Protein AF-A0A820EWW2-F1 (afdb_monomer_lite)

pLDDT: mean 88.49, std 8.08, range [39.31, 96.56]

Secondary structure (DSSP, 8-state):
--HHHHHT-S-HHHHHHHHHTGGGGGGHHHHHHHHHHHHHHHHHHHHHHHHHHHHHTTSS-GGGG---TTT---HHHHHHHS---

Sequence (85 aa):
MNKAELLSSDAVAMTWGEAVLGPVVRVLPILIAFSALGSANATIFTSGRYFMVGARYGYLPEIFSCIQKQRLTPLPSIMLMVRIR

Structure (mmCIF, N/CA/C/O backbone):
data_AF-A0A820EWW2-F1
#
_entry.id   AF-A0A820EWW2-F1
#
loop_
_atom_site.group_PDB
_atom_site.id
_atom_site.type_symbol
_atom_site.label_atom_id
_atom_site.label_alt_id
_atom_site.label_comp_id
_atom_site.label_asym_id
_atom_site.label_entity_id
_atom_site.label_seq_id
_atom_site.pdbx_PDB_ins_code
_atom_site.C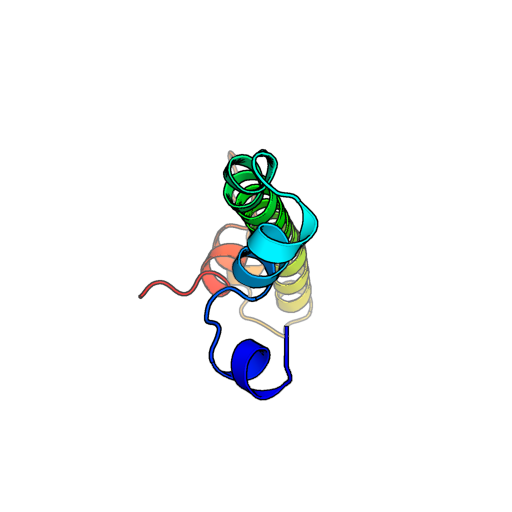artn_x
_atom_site.Cartn_y
_atom_site.Cartn_z
_atom_site.occupancy
_atom_site.B_iso_or_equiv
_atom_site.auth_seq_id
_atom_site.auth_comp_id
_atom_site.auth_asym_id
_atom_site.auth_atom_id
_atom_site.pdbx_PDB_model_num
ATOM 1 N N . MET A 1 1 ? 11.968 -5.086 -24.234 1.00 71.19 1 MET A N 1
ATOM 2 C CA . MET A 1 1 ? 11.490 -5.965 -23.154 1.00 71.19 1 MET A CA 1
ATOM 3 C C . MET A 1 1 ? 10.844 -7.207 -23.744 1.00 71.19 1 MET A C 1
ATOM 5 O O . MET A 1 1 ? 9.737 -7.128 -24.271 1.00 71.19 1 MET A O 1
ATOM 9 N N . ASN A 1 2 ? 11.562 -8.329 -23.733 1.00 86.25 2 ASN A N 1
ATOM 10 C CA . ASN A 1 2 ? 11.024 -9.634 -24.143 1.00 86.25 2 ASN A CA 1
ATOM 11 C C . ASN A 1 2 ? 10.403 -10.361 -22.927 1.00 86.25 2 ASN A C 1
ATOM 13 O O . ASN A 1 2 ? 10.685 -10.011 -21.784 1.00 86.25 2 ASN A O 1
ATOM 17 N N . LYS A 1 3 ? 9.573 -11.390 -23.141 1.00 86.44 3 LYS A N 1
ATOM 18 C CA . LYS A 1 3 ? 8.870 -12.123 -22.068 1.00 86.44 3 LYS A CA 1
ATOM 19 C C . LYS A 1 3 ? 9.820 -12.688 -21.004 1.00 86.44 3 LYS A C 1
ATOM 21 O O . LYS A 1 3 ? 9.506 -12.624 -19.823 1.00 86.44 3 LYS A O 1
ATOM 26 N N . ALA A 1 4 ? 10.972 -13.217 -21.419 1.00 89.94 4 ALA A N 1
ATOM 27 C CA . ALA A 1 4 ? 11.980 -13.741 -20.496 1.00 89.94 4 ALA A CA 1
ATOM 28 C C . ALA A 1 4 ? 12.548 -12.644 -19.578 1.00 89.94 4 ALA A C 1
ATOM 30 O O . ALA A 1 4 ? 12.663 -12.848 -18.378 1.00 89.94 4 ALA A O 1
ATOM 31 N N . GLU A 1 5 ? 12.818 -11.470 -20.145 1.00 86.12 5 GLU A N 1
ATOM 32 C CA . GLU A 1 5 ? 13.387 -10.307 -19.457 1.00 86.12 5 GLU A CA 1
ATOM 33 C C . GLU A 1 5 ? 12.408 -9.700 -18.439 1.00 86.12 5 GLU A C 1
ATOM 35 O O . GLU A 1 5 ? 12.803 -9.266 -17.361 1.00 86.12 5 GLU A O 1
ATOM 40 N N . LEU A 1 6 ? 11.108 -9.726 -18.758 1.00 88.69 6 LEU A N 1
ATOM 41 C CA . LEU A 1 6 ? 10.043 -9.309 -17.845 1.00 88.69 6 LEU A CA 1
ATOM 42 C C . LEU A 1 6 ? 9.956 -10.242 -16.632 1.00 88.69 6 LEU A C 1
ATOM 44 O O . LEU A 1 6 ? 9.838 -9.769 -15.508 1.00 88.69 6 LEU A O 1
ATOM 48 N N . LEU A 1 7 ? 10.034 -11.558 -16.855 1.00 91.94 7 LEU A N 1
ATOM 49 C CA . LEU A 1 7 ? 9.952 -12.556 -15.783 1.00 91.94 7 LEU A CA 1
ATOM 50 C C . LEU A 1 7 ? 11.202 -12.591 -14.896 1.00 91.94 7 LEU A C 1
ATOM 52 O O . LEU A 1 7 ? 11.099 -12.981 -13.739 1.00 91.94 7 LEU A O 1
ATOM 56 N N . SER A 1 8 ? 12.365 -12.204 -15.425 1.00 91.56 8 SER A N 1
ATOM 57 C CA . SER A 1 8 ? 13.612 -12.133 -14.658 1.00 91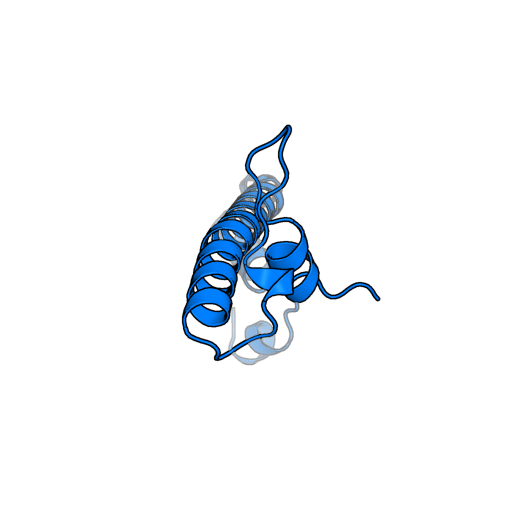.56 8 SER A CA 1
ATOM 58 C C . SER A 1 8 ? 13.814 -10.810 -13.913 1.00 91.56 8 SER A C 1
ATOM 60 O O . SER A 1 8 ? 14.792 -10.686 -13.184 1.00 91.56 8 SER A O 1
ATOM 62 N N . SER A 1 9 ? 12.967 -9.800 -14.134 1.00 90.19 9 SER A N 1
ATOM 63 C CA . SER A 1 9 ? 13.152 -8.466 -13.553 1.00 90.19 9 SER A CA 1
ATOM 64 C C . SER A 1 9 ? 12.466 -8.333 -12.191 1.00 90.19 9 SER A C 1
ATOM 66 O O . SER A 1 9 ? 11.246 -8.448 -12.089 1.00 90.19 9 SER A O 1
ATOM 68 N N . ASP A 1 10 ? 13.245 -7.992 -11.160 1.00 87.81 10 ASP A N 1
ATOM 69 C CA . ASP A 1 10 ? 12.735 -7.677 -9.815 1.00 87.81 10 ASP A CA 1
ATOM 70 C C . ASP A 1 10 ? 11.934 -6.363 -9.780 1.00 87.81 10 ASP A C 1
ATOM 72 O O . ASP A 1 10 ? 11.022 -6.185 -8.972 1.00 87.81 10 ASP A O 1
ATOM 76 N N . ALA A 1 11 ? 12.266 -5.424 -10.670 1.00 90.12 11 ALA A N 1
ATOM 77 C CA . ALA A 1 11 ? 11.654 -4.105 -10.750 1.00 90.12 11 ALA A CA 1
ATOM 78 C C . ALA A 1 11 ? 11.305 -3.781 -12.206 1.00 90.12 11 ALA A C 1
ATOM 80 O O . ALA A 1 11 ? 11.957 -2.966 -12.860 1.00 90.12 11 ALA A O 1
ATOM 81 N N . VAL A 1 12 ? 10.225 -4.396 -12.697 1.00 91.94 12 VAL A N 1
ATOM 82 C CA . VAL A 1 12 ? 9.779 -4.297 -14.100 1.00 91.94 12 VAL A CA 1
ATOM 83 C C . VAL A 1 12 ? 9.651 -2.845 -14.573 1.00 91.94 12 VAL A C 1
ATOM 85 O O . VAL A 1 12 ? 10.036 -2.521 -15.694 1.00 91.94 12 VAL A O 1
ATOM 88 N N . ALA A 1 13 ? 9.159 -1.949 -13.710 1.00 89.88 13 ALA A N 1
ATOM 89 C CA . ALA A 1 13 ? 9.028 -0.529 -14.029 1.00 89.88 13 ALA A CA 1
ATOM 90 C C . ALA A 1 13 ? 10.384 0.152 -14.301 1.00 89.88 13 ALA A C 1
ATOM 92 O O . ALA A 1 13 ? 10.456 1.024 -15.163 1.00 89.88 13 ALA A O 1
ATOM 93 N N . MET A 1 14 ? 11.455 -0.266 -13.616 1.00 90.62 14 MET A N 1
ATOM 94 C CA . MET A 1 14 ? 12.807 0.262 -13.824 1.00 90.62 14 MET A CA 1
ATOM 95 C C . MET A 1 14 ? 13.416 -0.259 -15.121 1.00 90.62 14 MET A C 1
ATOM 97 O O . MET A 1 14 ? 13.846 0.543 -15.944 1.00 90.62 14 MET A O 1
ATOM 101 N N . THR A 1 15 ? 13.360 -1.574 -15.355 1.00 89.00 15 THR A N 1
ATOM 102 C CA . THR A 1 15 ? 13.873 -2.192 -16.592 1.00 89.00 15 THR A CA 1
ATOM 103 C C . THR A 1 15 ? 13.150 -1.661 -17.832 1.00 89.00 15 THR A C 1
ATOM 105 O O . THR A 1 15 ? 13.768 -1.387 -18.858 1.00 89.00 15 THR A O 1
ATOM 108 N N . TRP A 1 16 ? 11.835 -1.447 -17.741 1.00 89.88 16 TRP A N 1
ATOM 109 C CA . TRP A 1 16 ? 11.080 -0.789 -18.805 1.00 89.88 16 TRP A CA 1
ATOM 110 C C . TRP A 1 16 ? 11.460 0.691 -18.955 1.00 89.88 16 TRP A C 1
ATOM 112 O O . TRP A 1 16 ? 11.635 1.180 -20.073 1.00 89.88 16 TRP A O 1
ATOM 122 N N . GLY A 1 17 ? 11.608 1.408 -17.838 1.00 89.50 17 GLY A N 1
ATOM 123 C CA . GLY A 1 17 ? 11.936 2.830 -17.827 1.00 89.50 17 GLY A CA 1
ATOM 124 C C . GLY A 1 17 ? 13.296 3.137 -18.452 1.00 89.50 17 GLY A C 1
ATOM 125 O O . GLY A 1 17 ? 13.417 4.126 -19.172 1.00 89.50 17 GLY A O 1
ATOM 126 N N . GLU A 1 18 ? 14.291 2.273 -18.260 1.00 89.06 18 GLU A N 1
ATOM 127 C CA . GLU A 1 18 ? 15.607 2.395 -18.900 1.00 89.06 18 GLU A CA 1
ATOM 128 C C . GLU A 1 18 ? 15.515 2.310 -20.430 1.00 89.06 18 GLU A C 1
ATOM 130 O O . GLU A 1 18 ? 16.195 3.059 -21.131 1.00 89.06 18 GLU A O 1
ATOM 135 N N . ALA A 1 19 ? 14.623 1.463 -20.953 1.00 86.19 19 ALA A N 1
ATOM 136 C CA . ALA A 1 19 ? 14.440 1.277 -22.390 1.00 86.19 19 ALA A CA 1
ATOM 137 C C . ALA A 1 19 ? 13.629 2.398 -23.070 1.00 86.19 19 ALA A C 1
ATOM 139 O O . ALA A 1 19 ? 13.780 2.602 -24.274 1.00 86.19 19 ALA A O 1
ATOM 140 N N . VAL A 1 20 ? 12.755 3.103 -22.337 1.00 89.31 20 VAL A N 1
ATOM 141 C CA . VAL A 1 20 ? 11.785 4.056 -22.922 1.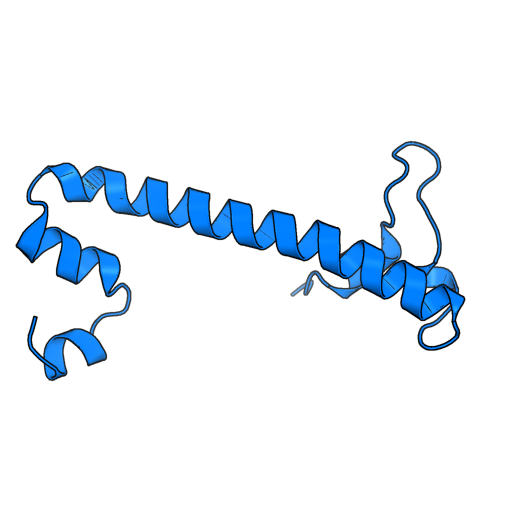00 89.31 20 VAL A CA 1
ATOM 142 C C . VAL A 1 20 ? 12.025 5.508 -22.504 1.00 89.31 20 VAL A C 1
ATOM 144 O O . VAL A 1 20 ? 11.924 6.410 -23.333 1.00 89.31 20 VAL A O 1
ATOM 147 N N . LEU A 1 21 ? 12.320 5.761 -21.227 1.00 84.75 21 LEU A N 1
ATOM 148 C CA . LEU A 1 21 ? 12.350 7.110 -20.637 1.00 84.75 21 LEU A CA 1
ATOM 149 C C . LEU A 1 21 ? 13.746 7.753 -20.654 1.00 84.75 21 LEU A C 1
ATOM 151 O O . LEU A 1 21 ? 13.884 8.943 -20.350 1.00 84.75 21 LEU A O 1
ATOM 155 N N . GLY A 1 22 ? 14.788 6.984 -20.980 1.00 83.94 22 GLY A N 1
ATOM 156 C CA . GLY A 1 22 ? 16.168 7.460 -21.011 1.00 83.94 22 GLY A CA 1
ATOM 157 C C . GLY A 1 22 ? 16.590 8.116 -19.679 1.00 83.94 22 GLY A C 1
ATOM 158 O O . GLY A 1 22 ? 16.356 7.548 -18.612 1.00 83.94 22 GLY A O 1
ATOM 159 N N . PRO A 1 23 ? 17.192 9.322 -19.677 1.00 83.75 23 PRO A N 1
ATOM 160 C CA . PRO A 1 23 ? 17.804 9.919 -18.481 1.00 83.75 23 PRO A CA 1
ATOM 161 C C . PRO A 1 23 ? 16.819 10.282 -17.354 1.00 83.75 23 PRO A C 1
ATOM 163 O O . PRO A 1 23 ? 17.258 10.518 -16.220 1.00 83.75 23 PRO A O 1
ATOM 166 N N . VAL A 1 24 ? 15.512 10.325 -17.647 1.00 85.81 24 VAL A N 1
ATOM 167 C CA . VAL A 1 24 ? 14.435 10.630 -16.686 1.00 85.81 24 VAL A CA 1
ATOM 168 C C . VAL A 1 24 ? 14.162 9.451 -15.740 1.00 85.81 24 VAL A C 1
ATOM 170 O O . VAL A 1 24 ? 13.625 9.651 -14.649 1.00 85.81 24 VAL A O 1
ATOM 173 N N . VAL A 1 25 ? 14.616 8.237 -16.081 1.00 90.19 25 VAL A N 1
ATOM 174 C CA . VAL A 1 25 ? 14.426 7.030 -15.255 1.00 90.19 25 VAL A CA 1
ATOM 175 C C . VAL A 1 25 ? 14.963 7.178 -13.825 1.00 90.19 25 VAL A C 1
ATOM 177 O O . VAL A 1 25 ? 14.440 6.565 -12.904 1.00 90.19 25 VAL A O 1
ATOM 180 N N . ARG A 1 26 ? 15.939 8.064 -13.587 1.00 86.88 26 ARG A N 1
ATOM 181 C CA . ARG A 1 26 ? 16.497 8.329 -12.246 1.00 86.88 26 ARG A CA 1
ATOM 182 C C . ARG A 1 26 ? 15.473 8.867 -11.240 1.00 86.88 26 ARG A C 1
ATOM 184 O O . ARG A 1 26 ? 15.651 8.680 -10.042 1.00 86.88 26 ARG A O 1
ATOM 191 N N . VAL A 1 27 ? 14.409 9.519 -11.709 1.00 92.44 27 VAL A N 1
ATOM 192 C CA . VAL A 1 27 ? 13.330 10.050 -10.853 1.00 92.44 27 VAL A CA 1
ATOM 193 C C . VAL A 1 27 ? 12.234 8.999 -10.623 1.00 92.44 27 VAL A C 1
ATOM 195 O O . VAL A 1 27 ? 11.471 9.084 -9.661 1.00 92.44 27 VAL A O 1
ATOM 198 N N . LEU A 1 28 ? 12.170 7.967 -11.467 1.00 93.50 28 LEU A N 1
ATOM 199 C CA . LEU A 1 28 ? 11.126 6.947 -11.439 1.00 93.50 28 LEU A CA 1
ATOM 200 C C . LEU A 1 28 ? 11.042 6.177 -10.102 1.00 93.50 28 LEU A C 1
ATOM 202 O O . LEU A 1 28 ? 9.925 6.052 -9.595 1.00 93.50 28 LEU A O 1
ATOM 206 N N . PRO A 1 29 ? 12.150 5.745 -9.455 1.00 92.38 29 PRO A N 1
ATOM 207 C CA . PRO A 1 29 ? 12.085 5.101 -8.141 1.00 92.38 29 PRO A CA 1
ATOM 208 C C . PRO A 1 29 ? 11.409 5.968 -7.080 1.00 92.38 29 PRO A C 1
ATOM 210 O O . PRO A 1 29 ? 10.673 5.458 -6.240 1.00 92.38 29 PRO A O 1
ATOM 213 N N . ILE A 1 30 ? 11.637 7.284 -7.127 1.00 94.50 30 ILE A N 1
ATOM 214 C CA . ILE A 1 30 ? 11.079 8.235 -6.164 1.00 94.50 30 ILE A CA 1
ATOM 215 C C . ILE A 1 30 ? 9.558 8.293 -6.328 1.00 94.50 30 ILE A C 1
ATOM 217 O O . ILE A 1 30 ? 8.822 8.194 -5.349 1.00 94.50 30 ILE A O 1
ATOM 221 N N . LEU A 1 31 ? 9.075 8.382 -7.569 1.00 94.19 31 LEU A N 1
ATOM 222 C CA . LEU A 1 31 ? 7.641 8.386 -7.870 1.00 94.19 31 LEU A CA 1
ATOM 223 C C . LEU A 1 31 ? 6.966 7.069 -7.467 1.00 94.19 31 LEU A C 1
ATOM 225 O O . LEU A 1 31 ? 5.890 7.088 -6.866 1.00 94.19 31 LEU A O 1
ATOM 229 N N . ILE A 1 32 ? 7.616 5.934 -7.745 1.00 94.75 32 ILE A N 1
ATOM 230 C CA . ILE A 1 32 ? 7.134 4.608 -7.336 1.00 94.75 32 ILE A CA 1
ATOM 231 C C . ILE A 1 32 ? 7.050 4.529 -5.808 1.00 94.75 32 ILE A C 1
ATOM 233 O O . ILE A 1 32 ? 6.029 4.095 -5.273 1.00 94.75 32 ILE A O 1
ATOM 237 N N . ALA A 1 33 ? 8.078 5.003 -5.099 1.00 95.44 33 ALA A N 1
ATOM 238 C CA . ALA A 1 33 ? 8.093 5.024 -3.642 1.00 95.44 33 ALA A CA 1
ATOM 239 C C . ALA A 1 33 ? 6.950 5.880 -3.076 1.00 95.44 33 ALA A C 1
ATOM 241 O O . ALA A 1 33 ? 6.218 5.412 -2.208 1.00 95.44 33 ALA A O 1
ATOM 242 N N . PHE A 1 34 ? 6.728 7.093 -3.594 1.00 96.56 34 PHE A N 1
ATOM 243 C CA . PHE A 1 34 ? 5.607 7.935 -3.157 1.00 96.56 34 PHE A CA 1
ATOM 244 C C . PHE A 1 34 ? 4.242 7.297 -3.432 1.00 96.56 34 PHE A C 1
ATOM 246 O O . PHE A 1 34 ? 3.350 7.381 -2.586 1.00 96.56 34 PHE A O 1
ATOM 253 N N . SER A 1 35 ? 4.081 6.623 -4.572 1.00 96.44 35 SER A N 1
ATOM 254 C CA . SER A 1 35 ? 2.854 5.891 -4.897 1.00 96.44 35 SER A CA 1
ATOM 255 C C . SER A 1 35 ? 2.600 4.743 -3.911 1.00 96.44 35 SER A C 1
ATOM 257 O O . SER A 1 35 ? 1.511 4.642 -3.339 1.00 96.44 35 S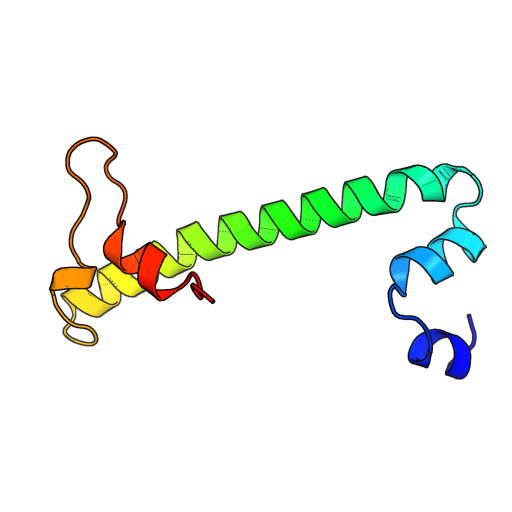ER A O 1
ATOM 259 N N . ALA A 1 36 ? 3.624 3.929 -3.638 1.00 95.25 36 ALA A N 1
ATOM 260 C CA . ALA A 1 36 ? 3.537 2.820 -2.693 1.00 95.25 36 ALA A CA 1
ATOM 261 C C . ALA A 1 36 ? 3.274 3.305 -1.255 1.00 95.25 36 ALA A C 1
ATOM 263 O O . ALA A 1 36 ? 2.401 2.761 -0.577 1.00 95.25 36 ALA A O 1
ATOM 264 N N . LEU A 1 37 ? 3.961 4.363 -0.808 1.00 95.69 37 LEU A N 1
ATOM 265 C CA . LEU A 1 37 ? 3.748 4.980 0.507 1.00 95.69 37 LEU A CA 1
ATOM 266 C C . LEU A 1 37 ? 2.333 5.555 0.644 1.00 95.69 37 LEU A C 1
ATOM 268 O O . LEU A 1 37 ? 1.685 5.366 1.674 1.00 95.69 37 LEU A O 1
ATOM 272 N N . GLY A 1 38 ? 1.824 6.219 -0.397 1.00 96.56 38 GLY A N 1
ATOM 273 C CA . GLY A 1 38 ? 0.450 6.721 -0.426 1.00 96.56 38 GLY A CA 1
ATOM 274 C C . GLY A 1 38 ? -0.578 5.594 -0.302 1.00 96.56 38 GLY A C 1
ATOM 275 O O . GLY A 1 38 ? -1.503 5.688 0.508 1.00 96.56 38 GLY A O 1
ATOM 276 N N . SER A 1 39 ? -0.375 4.501 -1.041 1.00 95.38 39 SER A N 1
ATOM 277 C CA . SER A 1 39 ? -1.235 3.314 -0.980 1.00 95.38 39 SER A CA 1
ATOM 278 C C . SER A 1 39 ? -1.205 2.644 0.399 1.00 95.38 39 SER A C 1
ATOM 280 O O . SER A 1 39 ? -2.256 2.343 0.975 1.00 95.38 39 SER A O 1
ATOM 282 N N . ALA A 1 40 ? -0.018 2.486 0.990 1.00 93.62 40 ALA A N 1
ATOM 283 C CA . ALA A 1 40 ? 0.135 1.936 2.335 1.00 93.62 40 ALA A CA 1
ATOM 284 C C . ALA A 1 40 ? -0.603 2.792 3.381 1.00 93.62 40 ALA A C 1
ATOM 286 O O . ALA A 1 40 ? -1.381 2.264 4.178 1.00 93.62 40 ALA A O 1
ATOM 287 N N . ASN A 1 41 ? -0.447 4.118 3.322 1.00 93.62 41 ASN A N 1
ATOM 288 C CA . ASN A 1 41 ? -1.128 5.047 4.225 1.00 93.62 41 ASN A CA 1
ATOM 289 C C . ASN A 1 41 ? -2.655 4.988 4.079 1.00 93.62 41 ASN A C 1
ATOM 291 O O . ASN A 1 41 ? -3.374 4.924 5.079 1.00 93.62 41 ASN A O 1
ATOM 295 N N . ALA A 1 42 ? -3.166 4.970 2.846 1.00 93.62 42 ALA A N 1
ATOM 296 C CA . ALA A 1 42 ? -4.600 4.845 2.591 1.00 93.62 42 ALA A CA 1
ATOM 297 C C . ALA A 1 42 ? -5.159 3.518 3.129 1.00 93.62 42 ALA A C 1
ATOM 299 O O . ALA A 1 42 ? -6.237 3.488 3.736 1.00 93.62 42 ALA A O 1
ATOM 300 N N . THR A 1 43 ? -4.404 2.430 2.971 1.00 93.38 43 THR A N 1
ATOM 301 C CA . THR A 1 43 ? -4.793 1.109 3.477 1.00 93.38 43 THR A CA 1
ATOM 302 C C . THR A 1 43 ? -4.858 1.099 5.006 1.00 93.38 43 THR A C 1
ATOM 304 O O . THR A 1 43 ? -5.821 0.581 5.560 1.00 93.38 43 THR A O 1
ATOM 307 N N . ILE A 1 44 ? -3.909 1.738 5.701 1.00 91.81 44 ILE A N 1
ATOM 308 C CA . ILE A 1 44 ? -3.925 1.863 7.171 1.00 91.81 44 ILE A CA 1
ATOM 309 C C . ILE A 1 44 ? -5.168 2.616 7.663 1.00 91.81 44 ILE A C 1
ATOM 311 O O . ILE A 1 44 ? -5.824 2.194 8.620 1.00 91.81 44 ILE A O 1
ATOM 315 N N . PHE A 1 45 ? -5.523 3.730 7.016 1.00 90.19 45 PHE A N 1
ATOM 316 C CA . PHE A 1 45 ? -6.683 4.519 7.434 1.00 90.19 45 PHE A CA 1
ATOM 317 C C . PHE A 1 45 ? -8.014 3.817 7.168 1.00 90.19 45 PHE A C 1
ATOM 319 O O . PHE A 1 45 ? -8.932 3.910 7.988 1.00 90.19 45 PHE A O 1
ATOM 326 N N . THR A 1 46 ? -8.135 3.136 6.031 1.00 92.25 46 THR A N 1
ATOM 327 C CA . THR A 1 46 ? -9.357 2.410 5.672 1.00 92.25 46 THR A CA 1
ATOM 328 C C . THR A 1 46 ? -9.532 1.179 6.555 1.00 92.25 46 THR A C 1
ATOM 330 O O . THR A 1 46 ? -10.566 1.056 7.215 1.00 92.25 46 THR A O 1
ATOM 333 N N . SER A 1 47 ? -8.516 0.321 6.657 1.00 91.06 47 SER A N 1
ATOM 334 C CA . SER A 1 47 ? -8.571 -0.908 7.457 1.00 91.06 47 SER A CA 1
ATOM 335 C C . SER A 1 47 ? -8.841 -0.627 8.938 1.00 91.06 47 SER A C 1
ATOM 337 O O . SER A 1 47 ? -9.703 -1.271 9.531 1.00 91.06 47 SER A O 1
ATOM 339 N N . GLY A 1 48 ? -8.201 0.392 9.527 1.00 90.62 48 GLY A N 1
ATOM 340 C CA . GLY A 1 48 ? -8.412 0.759 10.926 1.00 90.62 48 GLY A CA 1
ATOM 341 C C . GLY A 1 48 ? -9.867 1.136 11.226 1.00 90.62 48 GLY A C 1
ATOM 342 O O . GLY A 1 48 ? -10.394 0.786 12.282 1.00 90.62 48 GLY A O 1
ATOM 343 N N . ARG A 1 49 ? -10.552 1.798 10.282 1.00 89.94 49 ARG A N 1
ATOM 344 C CA . ARG A 1 49 ? -11.987 2.113 10.401 1.00 89.94 49 ARG A CA 1
ATOM 345 C C . ARG A 1 49 ? -12.860 0.876 10.208 1.00 89.94 49 ARG A C 1
ATOM 347 O O . ARG A 1 49 ? -13.819 0.708 10.959 1.00 89.94 49 ARG A O 1
ATOM 354 N N . TYR A 1 50 ? -12.517 0.010 9.254 1.00 91.75 50 TYR A N 1
ATOM 355 C CA . TYR A 1 50 ? -13.210 -1.264 9.048 1.00 91.75 50 TYR A CA 1
ATOM 356 C C . TYR A 1 50 ? -13.145 -2.154 10.297 1.00 91.75 50 TYR A C 1
ATOM 358 O O . TYR A 1 50 ? -14.185 -2.626 10.753 1.00 91.75 50 TYR A O 1
ATOM 366 N N . PHE A 1 51 ? -11.966 -2.327 10.904 1.00 91.06 51 PHE A N 1
ATOM 367 C CA . PHE A 1 51 ? -11.802 -3.140 12.116 1.00 91.06 51 PHE A CA 1
ATOM 368 C C . PHE A 1 51 ? -12.512 -2.540 13.331 1.00 91.06 51 PHE A C 1
ATOM 370 O O . PHE A 1 51 ? -13.161 -3.276 14.073 1.00 91.06 51 PHE A O 1
ATOM 377 N N . MET A 1 52 ? -12.478 -1.213 13.496 1.00 90.19 52 MET A N 1
ATOM 378 C CA . MET A 1 52 ? -13.215 -0.531 14.564 1.00 90.19 52 MET A CA 1
ATOM 379 C C . MET A 1 52 ? -14.723 -0.804 14.469 1.00 90.19 52 MET A C 1
ATOM 381 O O . MET A 1 52 ? -15.370 -1.066 15.481 1.00 90.19 52 MET A O 1
ATOM 385 N N . VAL A 1 53 ? -15.289 -0.751 13.260 1.00 91.12 53 VAL A N 1
ATOM 386 C CA . VAL A 1 53 ? -16.709 -1.046 13.027 1.00 91.12 53 VAL A CA 1
ATOM 387 C C . VAL A 1 53 ? -16.994 -2.541 13.202 1.00 91.12 53 VAL A C 1
ATOM 389 O O . VAL A 1 53 ? -17.962 -2.892 13.871 1.00 91.12 53 VAL A O 1
ATOM 392 N N . GLY A 1 54 ? -16.129 -3.423 12.697 1.00 91.31 54 GLY A N 1
ATOM 393 C CA . GLY A 1 54 ? -16.248 -4.872 12.890 1.00 91.31 54 GLY A CA 1
ATOM 394 C C . GLY A 1 54 ? -16.264 -5.281 14.367 1.00 91.31 54 GLY A C 1
ATOM 395 O O . GLY A 1 54 ? -17.081 -6.107 14.767 1.00 91.31 54 GLY A O 1
ATOM 396 N N . ALA A 1 55 ? -15.438 -4.640 15.197 1.00 91.56 55 ALA A N 1
ATOM 397 C CA . ALA A 1 55 ? -15.431 -4.841 16.644 1.00 91.56 55 ALA A CA 1
ATOM 398 C C . ALA A 1 55 ? -16.733 -4.372 17.314 1.00 91.56 55 ALA A C 1
ATOM 400 O O . ALA A 1 55 ? -17.239 -5.043 18.207 1.00 91.56 55 ALA A O 1
ATOM 401 N N . ARG A 1 56 ? -17.329 -3.265 16.847 1.00 90.00 56 ARG A N 1
ATOM 402 C CA . ARG A 1 56 ? -18.627 -2.773 17.355 1.00 90.00 56 ARG A CA 1
ATOM 403 C C . ARG A 1 56 ? -19.797 -3.704 17.033 1.00 90.00 56 ARG A C 1
ATOM 405 O O . ARG A 1 56 ? -20.755 -3.741 17.793 1.00 90.00 56 ARG A O 1
ATOM 412 N N . TYR A 1 57 ? -19.720 -4.447 15.930 1.00 92.69 57 TYR A N 1
ATOM 413 C CA . TYR A 1 57 ? -20.715 -5.461 15.565 1.00 92.69 57 TYR A CA 1
ATOM 414 C C . TYR A 1 57 ? -20.438 -6.843 16.185 1.00 92.69 57 TYR A C 1
ATOM 416 O O . TYR A 1 57 ? -21.167 -7.789 15.901 1.00 92.69 57 TYR A O 1
ATOM 424 N N . GLY A 1 58 ? -19.402 -6.979 17.021 1.00 90.75 58 GLY A N 1
ATOM 425 C CA . GLY A 1 58 ? -19.067 -8.237 17.695 1.00 90.75 58 GLY A CA 1
ATOM 426 C C . GLY A 1 58 ? -18.265 -9.236 16.854 1.00 90.75 58 GLY A C 1
ATOM 427 O O . GLY A 1 58 ? -18.057 -10.361 17.298 1.00 90.75 58 GLY A O 1
ATOM 428 N N . TYR A 1 59 ? -17.774 -8.852 15.668 1.00 91.56 59 TYR A N 1
ATOM 429 C CA . TYR A 1 59 ? -16.909 -9.715 14.846 1.00 91.56 59 TYR A CA 1
ATOM 430 C C . TYR A 1 59 ? -15.459 -9.768 15.350 1.00 91.56 59 TYR A C 1
ATOM 432 O O . TYR A 1 59 ? -14.713 -10.681 15.005 1.00 91.56 59 TYR A O 1
ATOM 440 N N . LEU A 1 60 ? -15.043 -8.771 16.135 1.00 91.19 60 LEU A N 1
ATOM 441 C CA . LEU A 1 60 ? -13.725 -8.684 16.761 1.00 91.19 60 LEU A CA 1
ATOM 442 C C . LEU A 1 60 ? -13.875 -8.316 18.248 1.00 91.19 60 LEU A C 1
ATOM 444 O O . LEU A 1 60 ? -14.878 -7.706 18.618 1.00 91.19 60 LEU A O 1
ATOM 448 N N . PRO A 1 61 ? -12.875 -8.626 19.098 1.00 90.56 61 PRO A N 1
ATOM 449 C CA . PRO A 1 61 ? -12.854 -8.187 20.491 1.00 90.56 61 PRO A CA 1
ATOM 450 C C . PRO A 1 61 ? -13.071 -6.677 20.648 1.00 90.56 61 PRO A C 1
ATOM 452 O O . PRO A 1 61 ? -12.524 -5.873 19.889 1.00 90.56 61 PRO A O 1
ATOM 455 N N . GLU A 1 62 ? -13.804 -6.282 21.689 1.00 89.25 62 GLU A N 1
ATOM 456 C CA . GLU A 1 62 ? -14.222 -4.891 21.919 1.00 89.25 62 GLU A CA 1
ATOM 457 C C . GLU A 1 62 ? -13.041 -3.915 22.060 1.00 89.25 62 GLU A C 1
ATOM 459 O O . GLU A 1 62 ? -13.157 -2.743 21.706 1.00 89.25 62 GLU A O 1
ATOM 464 N N . ILE A 1 63 ? -11.865 -4.409 22.462 1.00 87.19 63 ILE A N 1
ATOM 465 C CA . ILE A 1 63 ? -10.608 -3.645 22.554 1.00 87.19 63 ILE A CA 1
ATOM 466 C C . ILE A 1 63 ? -10.280 -2.933 21.229 1.00 87.19 63 ILE A C 1
ATOM 468 O O . ILE A 1 63 ? -9.743 -1.824 21.233 1.00 87.19 63 ILE A O 1
ATOM 472 N N . PHE A 1 64 ? -10.630 -3.530 20.086 1.00 87.62 64 PHE A N 1
ATOM 473 C CA . PHE A 1 64 ? -10.380 -2.941 18.770 1.00 87.62 64 PHE A CA 1
ATOM 474 C C . PHE A 1 64 ? -11.333 -1.783 18.430 1.00 87.62 64 PHE A C 1
ATOM 476 O O . PHE A 1 64 ? -11.012 -0.962 17.571 1.00 87.62 64 PHE A O 1
ATOM 483 N N . SER A 1 65 ? -12.456 -1.644 19.138 1.00 87.31 65 SER A N 1
ATOM 484 C CA . SER A 1 65 ? -13.387 -0.518 18.980 1.00 87.31 65 SER A CA 1
ATOM 485 C C . SER A 1 65 ? -12.915 0.775 19.673 1.00 87.31 65 SER A C 1
ATOM 487 O O . SER A 1 65 ? -13.476 1.849 19.426 1.00 87.31 65 SER A O 1
ATOM 489 N N . CYS A 1 66 ? -11.871 0.684 20.508 1.00 88.06 66 CYS A N 1
ATOM 490 C CA . CYS A 1 66 ? -11.335 1.786 21.303 1.00 88.06 66 CYS A CA 1
ATOM 491 C C . CYS A 1 66 ? -10.637 2.856 20.450 1.00 88.06 66 CYS A C 1
ATOM 493 O O . CYS A 1 66 ? -9.802 2.565 19.589 1.00 88.06 66 CYS A O 1
ATOM 495 N N . ILE A 1 67 ? -10.917 4.123 20.769 1.00 90.12 67 ILE A N 1
ATOM 496 C CA . ILE A 1 67 ? -10.285 5.300 20.165 1.00 90.12 67 ILE A CA 1
ATOM 497 C C . ILE A 1 67 ? -9.374 5.973 21.200 1.00 90.12 67 ILE A C 1
ATOM 499 O O . ILE A 1 67 ? -9.757 6.179 22.352 1.00 90.12 67 ILE A O 1
ATOM 503 N N . GLN A 1 68 ? -8.162 6.342 20.784 1.00 87.94 68 GLN A N 1
ATOM 504 C CA . GLN A 1 68 ? -7.202 7.069 21.612 1.00 87.94 68 GLN A CA 1
ATOM 505 C C . GLN A 1 68 ? -7.736 8.466 21.973 1.00 87.94 68 GLN A C 1
ATOM 507 O O . GLN A 1 68 ? -8.081 9.239 21.081 1.00 87.94 68 GLN A O 1
ATOM 512 N N . LYS A 1 69 ? -7.733 8.838 23.262 1.00 88.38 69 LYS A N 1
ATOM 513 C CA . LYS A 1 69 ? -8.369 10.086 23.737 1.00 88.38 69 LYS A CA 1
ATOM 514 C C . LYS A 1 69 ? -7.704 11.361 23.207 1.00 88.38 69 LYS A C 1
ATOM 516 O O . LYS A 1 69 ? -8.396 12.305 22.858 1.00 88.38 69 LYS A O 1
ATOM 521 N N . GLN A 1 70 ? -6.373 11.393 23.136 1.00 88.81 70 GLN A N 1
ATOM 522 C CA . GLN A 1 70 ? -5.630 12.608 22.765 1.00 88.81 70 GLN A CA 1
ATOM 523 C C . GLN A 1 70 ? -5.582 12.860 21.253 1.00 88.81 70 GLN A C 1
ATOM 525 O O . GLN A 1 70 ? -5.591 14.004 20.818 1.00 88.81 70 GLN A O 1
ATOM 530 N N . ARG A 1 71 ? -5.480 11.792 20.450 1.00 86.25 71 ARG A N 1
ATOM 531 C CA . ARG A 1 71 ? -5.256 11.876 18.994 1.00 86.25 71 ARG A CA 1
ATOM 532 C C . ARG A 1 71 ? -6.461 11.435 18.163 1.00 86.25 71 ARG A C 1
ATOM 534 O O . ARG A 1 71 ? -6.398 11.507 16.944 1.00 86.25 71 ARG A O 1
ATOM 541 N N . LEU A 1 72 ? -7.528 10.956 18.808 1.00 87.62 72 LEU A N 1
ATOM 542 C CA . LEU A 1 72 ? -8.742 10.436 18.170 1.00 87.62 72 LEU A CA 1
ATOM 543 C C . LEU A 1 72 ? -8.465 9.363 17.099 1.00 87.62 72 LEU A C 1
ATOM 545 O O . LEU A 1 72 ? -9.207 9.219 16.131 1.00 87.62 72 LEU A O 1
ATOM 549 N N . THR A 1 73 ? -7.394 8.586 17.281 1.00 87.81 73 THR A N 1
ATOM 550 C CA . THR A 1 73 ? -6.993 7.511 16.369 1.00 87.81 73 THR A CA 1
ATOM 551 C C . THR A 1 73 ? -7.382 6.133 16.919 1.00 87.81 73 THR A C 1
ATOM 553 O O . THR A 1 73 ? -7.226 5.888 18.120 1.00 87.81 73 THR A O 1
ATOM 556 N N . PRO A 1 74 ? -7.854 5.196 16.075 1.00 87.38 74 PRO A N 1
ATOM 557 C CA . PRO A 1 74 ? -8.167 3.827 16.487 1.00 87.38 74 PRO A CA 1
ATOM 558 C C . PRO A 1 74 ? -6.880 2.983 16.580 1.00 87.38 74 PRO A C 1
ATOM 560 O O . PRO A 1 74 ? -6.612 2.120 15.744 1.00 87.38 74 PRO A O 1
ATOM 563 N N . LEU A 1 75 ? -6.039 3.272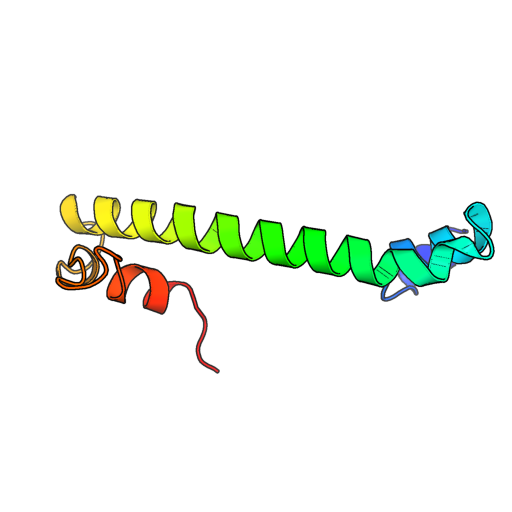 17.582 1.00 88.31 75 LEU A N 1
ATOM 564 C CA . LEU A 1 75 ? -4.697 2.689 17.720 1.00 88.31 75 LEU A CA 1
ATOM 565 C C . LEU A 1 75 ? -4.692 1.146 17.798 1.00 88.31 75 LEU A C 1
ATOM 567 O O . LEU A 1 75 ? -3.907 0.548 17.062 1.00 88.31 75 LEU A O 1
ATOM 571 N N . PRO A 1 76 ? -5.558 0.480 18.594 1.00 84.94 76 PRO A N 1
ATOM 572 C CA . PRO A 1 76 ? -5.559 -0.984 18.671 1.00 84.94 76 PRO A CA 1
ATOM 573 C C . PRO A 1 76 ? -5.945 -1.644 17.341 1.00 84.94 76 PRO A C 1
ATOM 575 O O . PRO A 1 76 ? -5.339 -2.634 16.942 1.00 84.94 76 PRO A O 1
ATOM 578 N N . SER A 1 77 ? -6.910 -1.062 16.620 1.00 87.94 77 SER A N 1
ATOM 579 C CA . SER A 1 77 ? -7.317 -1.531 15.286 1.00 87.94 77 SER A CA 1
ATOM 580 C C . SER A 1 77 ? -6.202 -1.384 14.248 1.00 87.94 77 SER A C 1
ATOM 582 O O . SER A 1 77 ? -6.022 -2.261 13.409 1.00 87.94 77 SER A O 1
ATOM 584 N N . ILE A 1 78 ? -5.428 -0.296 14.302 1.00 89.38 78 ILE A N 1
ATOM 585 C CA . ILE A 1 78 ? -4.292 -0.086 13.391 1.00 89.38 78 ILE A CA 1
ATOM 586 C C . ILE A 1 78 ? -3.144 -1.054 13.713 1.00 89.38 78 ILE A C 1
ATOM 588 O O . ILE A 1 78 ? -2.546 -1.618 12.797 1.00 89.38 78 ILE A O 1
ATOM 592 N N . MET A 1 79 ? -2.856 -1.292 14.998 1.00 87.69 79 MET A N 1
ATOM 593 C CA . MET A 1 79 ? -1.817 -2.243 15.417 1.00 87.69 79 MET A CA 1
ATOM 594 C C . MET A 1 79 ? -2.095 -3.677 14.962 1.00 87.69 79 MET A C 1
ATOM 596 O O . MET A 1 79 ? -1.152 -4.404 14.675 1.00 87.69 79 MET A O 1
ATOM 600 N N . LEU A 1 80 ? -3.365 -4.074 14.850 1.00 87.12 80 LEU A N 1
ATOM 601 C CA . LEU A 1 80 ? -3.734 -5.383 14.310 1.00 87.12 80 LEU A CA 1
ATOM 602 C C . LEU A 1 80 ? -3.278 -5.562 12.853 1.00 87.12 80 LEU A C 1
ATOM 604 O O . LEU A 1 80 ? -2.856 -6.650 12.466 1.00 87.12 80 LEU A O 1
ATOM 608 N N . MET A 1 81 ? -3.369 -4.502 12.044 1.00 84.88 81 MET A N 1
ATOM 609 C CA . MET A 1 81 ? -2.992 -4.540 10.631 1.00 84.88 81 MET A CA 1
ATOM 610 C C . MET A 1 81 ? -1.471 -4.560 10.441 1.00 84.88 81 MET A C 1
ATOM 612 O O . MET A 1 81 ? -0.959 -5.252 9.559 1.00 84.88 81 MET A O 1
ATOM 616 N N . VAL A 1 82 ? -0.737 -3.774 11.231 1.00 82.12 82 VAL A N 1
ATOM 617 C CA . VAL A 1 82 ? 0.714 -3.646 11.072 1.00 82.12 82 VAL A CA 1
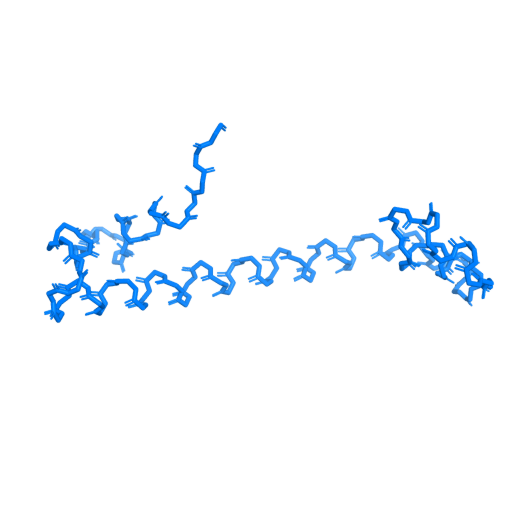ATOM 618 C C . VAL A 1 82 ? 1.389 -4.890 11.644 1.00 82.12 82 VAL A C 1
ATOM 620 O O . VAL A 1 82 ? 1.466 -5.078 12.856 1.00 82.12 82 VAL A O 1
ATOM 623 N N . ARG A 1 83 ? 1.909 -5.753 10.765 1.00 66.31 83 ARG A N 1
ATOM 624 C CA . ARG A 1 83 ? 2.687 -6.930 11.166 1.00 66.31 83 ARG A CA 1
ATOM 625 C C . ARG A 1 83 ? 3.987 -6.477 11.840 1.00 66.31 83 ARG A C 1
ATOM 627 O O . ARG A 1 83 ? 4.956 -6.163 11.161 1.00 66.31 83 ARG A O 1
ATOM 634 N N . ILE A 1 84 ? 4.017 -6.489 13.170 1.00 52.00 84 ILE A N 1
ATOM 635 C CA . ILE A 1 84 ? 5.254 -6.355 13.949 1.00 52.00 84 ILE A CA 1
ATOM 636 C C . ILE A 1 84 ? 6.017 -7.676 13.779 1.00 52.00 84 ILE A C 1
ATOM 638 O O . ILE A 1 84 ? 5.539 -8.730 14.218 1.00 52.00 84 ILE A O 1
ATOM 642 N N . ARG A 1 85 ? 7.136 -7.648 13.059 1.00 39.31 85 ARG A N 1
ATOM 643 C CA . ARG A 1 85 ? 8.105 -8.740 12.982 1.00 39.31 85 ARG A CA 1
ATOM 644 C C . ARG A 1 85 ? 9.490 -8.172 13.222 1.00 39.31 85 ARG A C 1
ATOM 646 O O . ARG A 1 85 ? 9.717 -7.032 12.761 1.00 39.31 85 ARG A O 1
#

Foldseek 3Di:
DDPVCCVPDPCNVLVVCCVPVPPCSVCVVVVVVVVVVVVVVVCLVVQLVVQLVCCVVVVDPVLQVDADPPPRGSVVSSVVVDDDD

Radius of gyration: 19.78 Å; chains: 1; bounding box: 38×26×48 Å